Protein AF-A0A7V8VHM0-F1 (afdb_monomer_lite)

Foldseek 3Di:
DPEQDKDKDQPVPVVPDPDDSPDMDIDDHNDDPVVVVVVVVVVVVVVVVD

Secondary structure (DSSP, 8-state):
--SSS-EEEEGGGGSSS---TT-EEEE--SS-HHHHHHHHHHHHHHHHT-

Radius of gyration: 12.51 Å; chains: 1; bounding box: 28×16×29 Å

Structure (mmCIF, N/CA/C/O backbone):
data_AF-A0A7V8VHM0-F1
#
_entry.id   AF-A0A7V8VHM0-F1
#
loop_
_atom_site.group_PDB
_atom_site.id
_atom_site.type_symbol
_atom_site.label_atom_id
_atom_site.label_alt_id
_atom_site.label_comp_id
_atom_site.label_asym_id
_atom_site.label_entity_id
_atom_site.label_seq_id
_atom_site.pdbx_PDB_ins_code
_atom_site.Cartn_x
_atom_site.Cartn_y
_atom_site.Cartn_z
_atom_site.occupancy
_atom_site.B_iso_or_equiv
_atom_site.auth_seq_id
_atom_site.auth_comp_id
_atom_site.auth_asym_id
_atom_site.auth_atom_id
_atom_site.pdbx_PDB_model_num
ATOM 1 N N . PHE A 1 1 ? 9.548 -0.679 4.598 1.00 90.88 1 PHE A N 1
ATOM 2 C CA . PHE A 1 1 ? 8.503 -1.594 5.098 1.00 90.88 1 PHE A CA 1
ATOM 3 C C . PHE A 1 1 ? 8.670 -1.726 6.602 1.00 90.88 1 PHE A C 1
ATOM 5 O O . PHE A 1 1 ? 9.805 -1.632 7.058 1.00 90.88 1 PHE A O 1
ATOM 12 N N . GLY A 1 2 ? 7.572 -1.909 7.341 1.00 94.75 2 G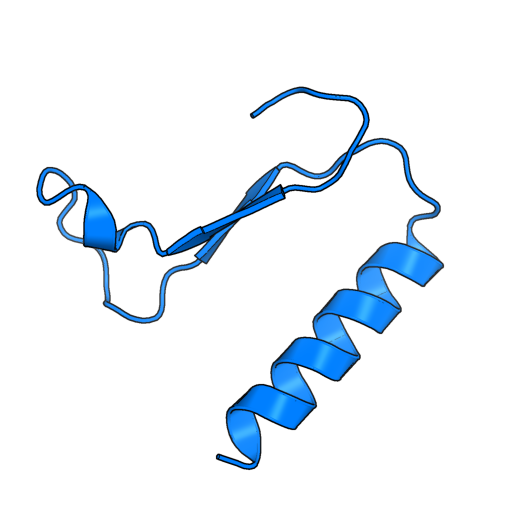LY A N 1
ATOM 13 C CA . GLY A 1 2 ? 7.585 -2.109 8.801 1.00 94.75 2 GLY A CA 1
ATOM 14 C C . GLY A 1 2 ? 7.400 -0.850 9.661 1.00 94.75 2 GLY A C 1
ATOM 15 O O . GLY A 1 2 ? 7.787 -0.860 10.823 1.00 94.75 2 GLY A O 1
ATOM 16 N N . GLY A 1 3 ? 6.860 0.237 9.099 1.00 97.12 3 GLY A N 1
ATOM 17 C CA . GLY A 1 3 ? 6.444 1.415 9.871 1.00 97.12 3 GLY A CA 1
ATOM 18 C C . GLY A 1 3 ? 4.985 1.322 10.325 1.00 97.12 3 GLY A C 1
ATOM 19 O O . GLY A 1 3 ? 4.273 0.398 9.945 1.00 97.12 3 GLY A O 1
ATOM 20 N N . VAL A 1 4 ? 4.530 2.316 11.091 1.00 98.06 4 VAL A N 1
ATOM 21 C CA . VAL A 1 4 ? 3.129 2.416 11.552 1.00 98.06 4 VAL A CA 1
ATOM 22 C C . VAL A 1 4 ? 2.161 2.910 10.473 1.00 98.06 4 VAL A C 1
ATOM 24 O O . VAL A 1 4 ? 0.953 2.821 10.660 1.00 98.06 4 VAL A O 1
ATOM 27 N N . HIS A 1 5 ? 2.688 3.411 9.352 1.00 98.00 5 HIS A N 1
ATOM 28 C CA . HIS A 1 5 ? 1.909 3.876 8.209 1.00 98.00 5 HIS A CA 1
ATOM 29 C C . HIS A 1 5 ? 2.009 2.905 7.037 1.00 98.00 5 HIS A C 1
ATOM 31 O O . HIS A 1 5 ? 3.102 2.424 6.698 1.00 98.00 5 HIS A O 1
ATOM 37 N N . SER A 1 6 ? 0.872 2.672 6.392 1.00 98.38 6 SER A N 1
ATOM 38 C CA . SER A 1 6 ? 0.772 1.860 5.192 1.00 98.38 6 SER A CA 1
ATOM 39 C C . SER A 1 6 ? 1.530 2.506 4.031 1.00 98.38 6 SER A C 1
ATOM 41 O O . SER A 1 6 ? 1.473 3.711 3.797 1.00 98.38 6 SER A O 1
ATOM 43 N N . THR A 1 7 ? 2.298 1.698 3.301 1.00 97.38 7 THR A N 1
ATOM 44 C CA . THR A 1 7 ? 3.088 2.154 2.145 1.00 97.38 7 THR A CA 1
ATOM 45 C C . THR A 1 7 ? 3.036 1.123 1.032 1.00 97.38 7 THR A C 1
ATOM 47 O O . THR A 1 7 ? 3.098 -0.077 1.292 1.00 97.38 7 THR A O 1
ATOM 50 N N . ALA A 1 8 ? 2.968 1.576 -0.217 1.00 96.06 8 ALA A N 1
ATOM 51 C CA . ALA A 1 8 ? 2.928 0.709 -1.387 1.00 96.06 8 ALA A CA 1
ATOM 52 C C . ALA A 1 8 ? 4.002 1.101 -2.408 1.00 96.06 8 ALA A C 1
ATOM 54 O O . ALA A 1 8 ? 4.356 2.272 -2.548 1.00 96.06 8 ALA A O 1
ATOM 55 N N . GLU A 1 9 ? 4.521 0.125 -3.151 1.00 94.12 9 GLU A N 1
ATOM 56 C CA . GLU A 1 9 ? 5.418 0.383 -4.280 1.00 94.12 9 GLU A CA 1
ATOM 57 C C . GLU A 1 9 ? 5.149 -0.550 -5.463 1.00 94.12 9 GLU A C 1
ATOM 59 O O . GLU A 1 9 ? 4.774 -1.711 -5.286 1.00 94.12 9 GLU A O 1
ATOM 64 N N . ARG A 1 10 ? 5.450 -0.080 -6.679 1.00 92.75 10 ARG A N 1
ATOM 65 C CA . ARG A 1 10 ? 5.516 -0.939 -7.865 1.00 92.75 10 ARG A CA 1
ATOM 66 C C . ARG A 1 10 ? 6.831 -1.707 -7.859 1.00 92.75 10 ARG A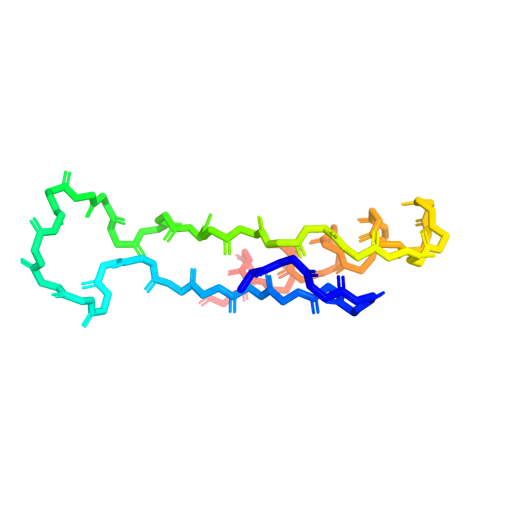 C 1
ATOM 68 O O . ARG A 1 10 ? 7.893 -1.107 -8.030 1.00 92.75 10 ARG A O 1
ATOM 75 N N . ARG A 1 11 ? 6.777 -3.027 -7.669 1.00 90.94 11 ARG A N 1
ATOM 76 C CA . ARG A 1 11 ? 7.993 -3.818 -7.416 1.00 90.94 11 ARG A CA 1
ATOM 77 C C . ARG A 1 11 ? 8.929 -3.869 -8.624 1.00 90.94 11 ARG A C 1
ATOM 79 O O . ARG A 1 11 ? 10.144 -3.810 -8.445 1.00 90.94 11 ARG A O 1
ATOM 86 N N . ALA A 1 12 ? 8.364 -3.856 -9.832 1.00 89.06 12 ALA A N 1
ATOM 87 C CA . ALA A 1 12 ? 9.108 -3.856 -11.091 1.00 89.06 12 ALA A CA 1
ATOM 88 C C . ALA A 1 12 ? 10.106 -2.682 -11.239 1.00 89.06 12 ALA A C 1
ATOM 90 O O . ALA A 1 12 ? 11.029 -2.777 -12.042 1.00 89.06 12 ALA A O 1
ATOM 91 N N . ARG A 1 13 ? 9.988 -1.598 -10.445 1.00 83.69 13 ARG A N 1
ATOM 92 C CA . ARG A 1 13 ? 10.891 -0.428 -10.520 1.00 83.69 13 ARG A CA 1
ATOM 93 C C . ARG A 1 13 ? 12.353 -0.727 -10.176 1.00 83.69 13 ARG A C 1
ATOM 95 O O . ARG A 1 13 ? 13.224 0.060 -10.521 1.00 83.69 13 ARG A O 1
ATOM 102 N N . TRP A 1 14 ? 12.619 -1.818 -9.459 1.00 81.62 14 TRP A N 1
ATOM 103 C CA . TRP A 1 14 ? 13.951 -2.120 -8.929 1.00 81.62 14 TRP A CA 1
ATOM 104 C C . TRP A 1 14 ? 14.801 -3.015 -9.841 1.00 81.62 14 TRP A C 1
ATOM 106 O O . TRP A 1 14 ? 15.956 -3.262 -9.511 1.00 81.62 14 TRP A O 1
ATOM 116 N N . GLY A 1 15 ? 14.256 -3.509 -10.963 1.00 70.69 15 GLY A N 1
ATOM 117 C CA . GLY A 1 15 ? 14.983 -4.243 -12.015 1.00 70.69 15 GLY A CA 1
ATOM 118 C C . GLY A 1 15 ? 15.562 -5.618 -11.641 1.00 70.69 15 GLY A C 1
ATOM 119 O O . GLY A 1 15 ? 15.849 -6.408 -12.532 1.00 70.69 15 GLY A O 1
ATOM 120 N N . ALA A 1 16 ? 15.718 -5.921 -10.351 1.00 76.69 16 ALA A N 1
ATOM 121 C CA . ALA A 1 16 ? 16.325 -7.156 -9.851 1.00 76.69 16 ALA A CA 1
ATOM 122 C C . ALA A 1 16 ? 15.347 -8.341 -9.751 1.00 76.69 16 ALA A C 1
ATOM 124 O O . ALA A 1 16 ? 15.782 -9.488 -9.698 1.00 76.69 16 ALA A O 1
ATOM 125 N N . ASP A 1 17 ? 14.038 -8.076 -9.745 1.00 77.00 17 ASP A N 1
ATOM 126 C CA . ASP A 1 17 ? 13.014 -9.108 -9.600 1.00 77.00 17 ASP A CA 1
ATOM 127 C C . ASP A 1 17 ? 12.287 -9.330 -10.932 1.00 77.00 17 ASP A C 1
ATOM 129 O O . ASP A 1 17 ? 11.760 -8.385 -11.523 1.00 77.00 17 ASP A O 1
ATOM 133 N N . ALA A 1 18 ? 12.183 -10.588 -11.369 1.00 83.56 18 ALA A N 1
ATOM 134 C CA . ALA A 1 18 ? 11.369 -10.992 -12.517 1.00 83.56 18 ALA A CA 1
ATOM 135 C C . ALA A 1 18 ? 9.872 -11.021 -12.150 1.00 83.56 18 ALA A C 1
ATOM 137 O O . ALA A 1 18 ? 9.251 -12.079 -12.063 1.00 83.56 18 ALA A O 1
ATOM 138 N N . VAL A 1 19 ? 9.293 -9.849 -11.885 1.00 89.69 19 VAL A N 1
ATOM 139 C CA . VAL A 1 19 ? 7.883 -9.688 -11.496 1.00 89.69 19 VAL A CA 1
ATOM 140 C C . VAL A 1 19 ? 7.106 -8.899 -12.541 1.00 89.69 19 VAL A C 1
ATOM 142 O O . VAL A 1 19 ? 7.637 -7.997 -13.187 1.00 89.69 19 VAL A O 1
ATOM 145 N N . GLY A 1 20 ? 5.821 -9.222 -12.700 1.00 90.56 20 GLY A N 1
ATOM 146 C CA . GLY A 1 20 ? 4.950 -8.515 -13.636 1.00 90.56 20 GLY A CA 1
ATOM 147 C C . GLY A 1 20 ? 4.818 -7.023 -13.303 1.00 90.56 20 GLY A C 1
ATOM 148 O O . GLY A 1 20 ? 4.821 -6.632 -12.135 1.00 90.56 20 GLY A O 1
ATOM 149 N N . ALA A 1 21 ? 4.635 -6.184 -14.329 1.00 89.50 21 ALA A N 1
ATOM 150 C CA . ALA A 1 21 ? 4.512 -4.727 -14.179 1.00 89.50 21 ALA A CA 1
ATOM 151 C C . ALA A 1 21 ? 3.342 -4.291 -13.271 1.00 89.50 21 ALA A C 1
ATOM 153 O O . ALA A 1 21 ? 3.377 -3.206 -12.682 1.00 89.50 21 ALA A O 1
ATOM 154 N N . GLY A 1 22 ? 2.321 -5.146 -13.139 1.00 90.88 22 GLY A N 1
ATOM 155 C CA . GLY A 1 22 ? 1.170 -4.946 -12.260 1.00 90.88 22 GLY A CA 1
ATOM 156 C C . GLY A 1 22 ? 1.411 -5.283 -10.784 1.00 90.88 22 GLY A C 1
ATOM 157 O O . GLY A 1 22 ? 0.559 -4.957 -9.964 1.00 90.88 22 GLY A O 1
ATOM 158 N N . LEU A 1 23 ? 2.538 -5.908 -10.414 1.00 93.25 23 LEU A N 1
ATOM 159 C CA . LEU A 1 23 ? 2.783 -6.289 -9.023 1.00 93.25 23 LEU A CA 1
ATOM 160 C C . LEU A 1 23 ? 3.068 -5.057 -8.153 1.00 93.25 23 LEU A C 1
ATOM 162 O O . LEU A 1 23 ? 4.100 -4.387 -8.294 1.00 93.25 23 LEU A O 1
ATOM 166 N N . ILE A 1 24 ? 2.169 -4.817 -7.201 1.00 94.50 24 ILE A N 1
ATOM 167 C CA . ILE A 1 24 ? 2.331 -3.846 -6.122 1.00 94.50 24 ILE A CA 1
ATOM 168 C C . ILE A 1 24 ? 2.663 -4.595 -4.833 1.00 94.50 24 ILE A C 1
ATOM 170 O O . ILE A 1 24 ? 1.997 -5.567 -4.482 1.00 94.50 24 ILE A O 1
ATOM 174 N N . ARG A 1 25 ? 3.696 -4.143 -4.118 1.00 95.19 25 ARG A N 1
ATOM 175 C CA . ARG A 1 25 ? 4.024 -4.639 -2.777 1.00 95.19 25 ARG A CA 1
ATOM 176 C C . ARG A 1 25 ? 3.511 -3.651 -1.738 1.00 95.19 25 ARG A C 1
ATOM 178 O O . ARG A 1 25 ? 3.872 -2.478 -1.799 1.00 95.19 25 ARG A O 1
ATOM 185 N N . LEU A 1 26 ? 2.731 -4.143 -0.780 1.00 97.00 26 LEU A N 1
ATOM 186 C CA . LEU A 1 26 ? 2.140 -3.361 0.305 1.00 97.00 26 LEU A CA 1
ATOM 187 C C . LEU A 1 26 ? 2.829 -3.677 1.644 1.00 97.00 26 LEU A C 1
ATOM 189 O O . LEU A 1 26 ? 3.001 -4.841 1.999 1.00 97.00 26 LEU A O 1
ATOM 193 N N . SER A 1 27 ? 3.226 -2.639 2.381 1.00 97.88 27 SER A N 1
ATOM 194 C CA . SER A 1 27 ? 3.471 -2.690 3.826 1.00 97.88 27 SER A CA 1
ATOM 195 C C . SER A 1 27 ? 2.184 -2.255 4.500 1.00 97.88 27 SER A C 1
ATOM 197 O O . SER A 1 27 ? 1.811 -1.097 4.343 1.00 97.88 27 SER A O 1
ATOM 199 N N . VAL A 1 28 ? 1.533 -3.143 5.243 1.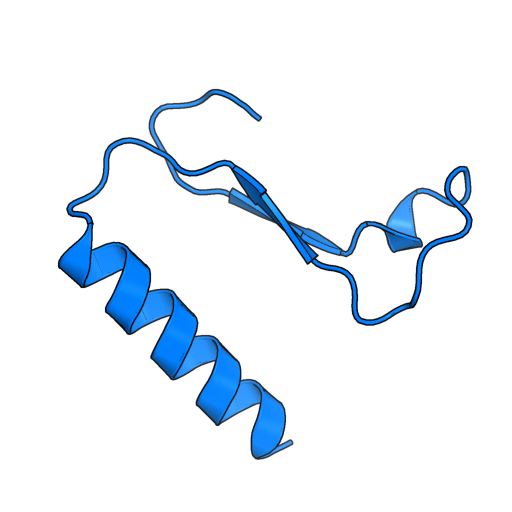00 97.81 28 VAL A N 1
ATOM 200 C CA . VAL A 1 28 ? 0.380 -2.765 6.069 1.00 97.81 28 VAL A CA 1
ATOM 201 C C . VAL A 1 28 ? 0.893 -2.117 7.357 1.00 97.81 28 VAL A C 1
ATOM 203 O O . VAL A 1 28 ? 1.810 -2.653 7.984 1.00 97.81 28 VAL A O 1
ATOM 206 N N . GLY A 1 29 ? 0.363 -0.938 7.676 1.00 97.81 29 GLY A N 1
ATOM 207 C CA . GLY A 1 29 ? 0.636 -0.188 8.899 1.00 97.81 29 GLY A CA 1
ATOM 208 C C . GLY A 1 29 ? -0.301 -0.575 10.044 1.00 97.81 29 GLY A C 1
ATOM 209 O O . GLY A 1 29 ? -0.742 -1.720 10.146 1.00 97.81 29 GLY A O 1
ATOM 210 N N . CYS A 1 30 ? -0.583 0.382 10.927 1.00 98.06 30 CYS A N 1
ATOM 211 C CA . CYS A 1 30 ? -1.445 0.205 12.100 1.00 98.06 30 CYS A CA 1
ATOM 212 C C . CYS A 1 30 ? -2.785 0.955 11.980 1.00 98.06 30 CYS A C 1
ATOM 214 O O . CYS A 1 30 ? -3.425 1.225 12.996 1.00 98.06 30 CYS A O 1
ATOM 216 N N . GLU A 1 31 ? -3.191 1.335 10.766 1.00 98.38 31 GLU A N 1
ATOM 217 C CA . GLU A 1 31 ? -4.492 1.959 10.516 1.00 98.38 31 GLU A CA 1
ATOM 218 C C . GLU A 1 31 ? -5.668 1.006 10.806 1.00 98.38 31 GLU A C 1
ATOM 220 O O . GLU A 1 31 ? -5.503 -0.211 10.925 1.00 98.38 31 GLU A O 1
ATOM 225 N N . GLY A 1 32 ? -6.882 1.560 10.900 1.00 98.38 32 GLY A N 1
ATOM 226 C CA . GLY A 1 32 ? -8.099 0.754 10.977 1.00 98.38 32 GLY A CA 1
ATOM 227 C C . GLY A 1 32 ? -8.232 -0.137 9.740 1.00 98.38 32 GLY A C 1
ATOM 228 O O . GLY A 1 32 ? -8.153 0.349 8.613 1.00 98.38 32 GLY A O 1
ATOM 229 N N . GLY A 1 33 ? -8.439 -1.441 9.947 1.00 98.12 33 GLY A N 1
ATOM 230 C CA . GLY A 1 33 ? -8.469 -2.418 8.853 1.00 98.12 33 GLY A CA 1
ATOM 231 C C . GLY A 1 33 ? -9.527 -2.105 7.793 1.00 98.12 33 GLY A C 1
ATOM 232 O O . GLY A 1 33 ? -9.233 -2.170 6.602 1.00 98.12 33 GLY A O 1
ATOM 233 N N . ASP A 1 34 ? -10.720 -1.690 8.222 1.00 98.56 34 ASP A N 1
ATOM 234 C CA . ASP A 1 34 ? -11.815 -1.330 7.316 1.00 98.56 34 ASP A CA 1
ATOM 235 C C . ASP A 1 34 ? -11.507 -0.060 6.514 1.00 98.56 34 ASP A C 1
ATOM 237 O O . ASP A 1 34 ? -11.858 0.039 5.341 1.00 98.56 34 ASP A O 1
ATOM 241 N N . ASP A 1 35 ? -10.826 0.914 7.119 1.00 98.12 35 ASP A N 1
ATOM 242 C CA . ASP A 1 35 ? -10.431 2.146 6.436 1.00 98.12 35 ASP A CA 1
ATOM 243 C C . ASP A 1 35 ? -9.386 1.851 5.359 1.00 98.12 35 ASP A C 1
ATOM 245 O O . ASP A 1 35 ? -9.517 2.314 4.226 1.00 98.12 35 ASP A O 1
ATOM 249 N N . LEU A 1 36 ? -8.395 1.022 5.695 1.00 98.00 36 LEU A N 1
ATOM 250 C CA . LEU A 1 36 ? -7.351 0.608 4.764 1.00 98.00 36 LEU A CA 1
ATOM 251 C C . LEU A 1 36 ? -7.916 -0.230 3.608 1.00 98.00 36 LEU A C 1
ATOM 253 O O . LEU A 1 36 ? -7.529 -0.027 2.459 1.00 98.00 36 LEU A O 1
ATOM 257 N N . ALA A 1 37 ? -8.842 -1.151 3.890 1.00 98.25 37 ALA A N 1
ATOM 258 C CA . ALA A 1 37 ? -9.505 -1.945 2.860 1.00 98.25 37 ALA A CA 1
ATOM 259 C C . ALA A 1 37 ? -10.295 -1.055 1.890 1.00 98.25 37 ALA A C 1
ATOM 261 O O . ALA A 1 37 ? -10.121 -1.173 0.677 1.00 98.25 37 ALA A O 1
ATOM 262 N N . ARG A 1 38 ? -11.087 -0.110 2.416 1.00 98.62 38 ARG A N 1
ATOM 263 C CA . ARG A 1 38 ? -11.851 0.840 1.593 1.00 98.62 38 ARG A CA 1
ATOM 264 C C . ARG A 1 38 ? -10.951 1.714 0.721 1.00 98.62 38 ARG A C 1
ATOM 266 O O . ARG A 1 38 ? -11.295 1.954 -0.432 1.00 98.62 38 ARG A O 1
ATOM 273 N N . ASP A 1 39 ? -9.817 2.180 1.242 1.00 98.19 39 ASP A N 1
ATOM 274 C CA . ASP A 1 39 ? -8.863 2.991 0.471 1.00 98.19 39 ASP A CA 1
ATOM 275 C C . ASP A 1 39 ? -8.252 2.189 -0.695 1.00 98.19 39 ASP A C 1
ATOM 277 O O . ASP A 1 39 ? -8.181 2.660 -1.832 1.00 98.19 39 ASP A O 1
ATOM 281 N N . ILE A 1 40 ? -7.901 0.921 -0.450 1.00 97.69 40 ILE A N 1
ATOM 282 C CA . ILE A 1 40 ? -7.392 0.015 -1.489 1.00 97.69 40 ILE A CA 1
ATOM 283 C C . ILE A 1 40 ? -8.462 -0.271 -2.550 1.00 97.69 40 ILE A C 1
ATOM 285 O O . ILE A 1 40 ? -8.157 -0.230 -3.743 1.00 97.69 40 ILE A O 1
ATOM 289 N N . GLU A 1 41 ? -9.703 -0.549 -2.149 1.00 98.31 41 GLU A N 1
ATOM 290 C CA . GLU A 1 41 ? -10.819 -0.777 -3.076 1.00 98.31 41 GLU A CA 1
ATOM 291 C C . GLU A 1 41 ? -11.049 0.436 -3.986 1.00 98.31 41 GLU A C 1
ATOM 293 O O . GLU A 1 41 ? -11.070 0.291 -5.210 1.00 98.31 41 GLU A O 1
ATOM 298 N N . GLN A 1 42 ? -11.104 1.643 -3.413 1.00 98.31 42 GLN A N 1
ATOM 299 C CA . GLN A 1 42 ? -11.252 2.888 -4.174 1.00 98.31 42 GLN A CA 1
ATOM 300 C C . GLN A 1 42 ? -10.110 3.097 -5.173 1.00 98.31 42 GLN A C 1
ATOM 302 O O . GLN A 1 42 ? -10.348 3.453 -6.331 1.00 98.31 42 GLN A O 1
ATOM 307 N N . ALA A 1 43 ? -8.867 2.846 -4.757 1.00 97.06 43 ALA A N 1
ATOM 308 C CA . ALA A 1 43 ? -7.708 2.957 -5.636 1.00 97.06 43 ALA A CA 1
ATOM 309 C C . ALA A 1 43 ? -7.759 1.947 -6.797 1.00 97.06 43 ALA A C 1
ATOM 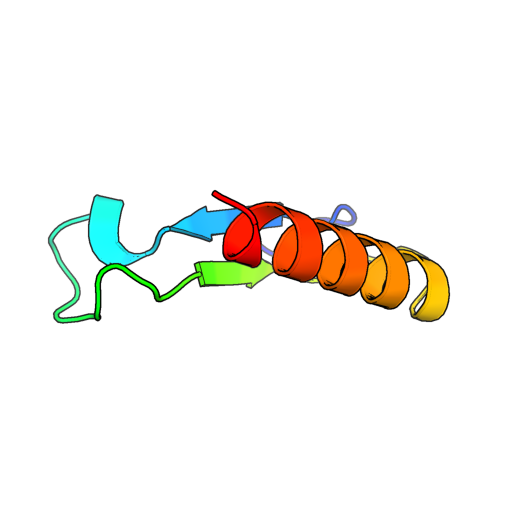311 O O . ALA A 1 43 ? -7.389 2.281 -7.926 1.00 97.06 43 ALA A O 1
ATOM 312 N N . LEU A 1 44 ? -8.230 0.721 -6.544 1.00 96.38 44 LEU A N 1
ATOM 313 C CA . LEU A 1 44 ? -8.396 -0.303 -7.578 1.00 96.38 44 LEU A CA 1
ATOM 314 C C . LEU A 1 44 ? -9.493 0.071 -8.579 1.00 96.38 44 LEU A C 1
ATOM 316 O O . LEU A 1 44 ? -9.296 -0.110 -9.781 1.00 96.38 44 LEU A O 1
ATOM 320 N N . ASP A 1 45 ? -10.617 0.611 -8.118 1.00 98.12 45 A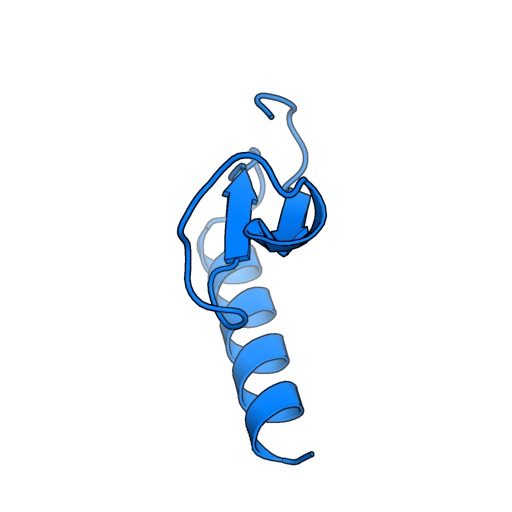SP A N 1
ATOM 321 C CA . ASP A 1 45 ? -11.709 1.048 -8.995 1.00 98.12 45 ASP A CA 1
ATOM 322 C C . ASP A 1 45 ? -11.300 2.239 -9.871 1.00 98.12 45 ASP A C 1
ATOM 324 O O . ASP A 1 45 ? -11.561 2.251 -11.081 1.00 98.12 45 ASP A O 1
ATOM 328 N N . ALA A 1 46 ? -10.566 3.200 -9.301 1.00 97.19 46 ALA A N 1
ATOM 329 C CA . ALA A 1 46 ? -9.983 4.305 -10.056 1.00 97.19 46 ALA A CA 1
ATOM 330 C C . ALA A 1 46 ? -9.001 3.801 -11.130 1.00 97.19 46 ALA A C 1
ATOM 332 O O . ALA 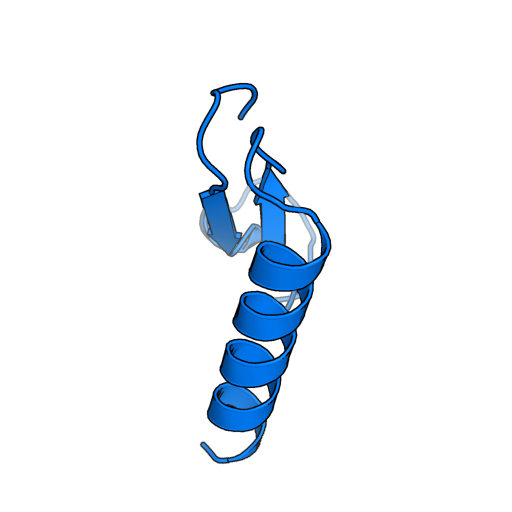A 1 46 ? -9.059 4.231 -12.283 1.00 97.19 46 ALA A O 1
ATOM 333 N N . ALA A 1 47 ? -8.142 2.837 -10.782 1.00 94.19 47 ALA A N 1
ATOM 334 C CA . ALA A 1 47 ? -7.160 2.275 -11.705 1.00 94.19 47 ALA A CA 1
ATOM 335 C C . ALA A 1 47 ? -7.785 1.461 -12.852 1.00 94.19 47 ALA A C 1
ATOM 337 O O . ALA A 1 47 ? -7.214 1.429 -13.936 1.00 94.19 47 ALA A O 1
ATOM 338 N N . ARG A 1 48 ? -8.940 0.810 -12.644 1.00 93.62 48 ARG A N 1
ATOM 339 C CA . ARG A 1 48 ? -9.679 0.108 -13.718 1.00 93.62 48 ARG A CA 1
ATOM 340 C C . ARG A 1 48 ? -10.334 1.058 -14.717 1.00 93.62 48 ARG A C 1
ATOM 342 O O . ARG A 1 48 ? -10.622 0.650 -15.837 1.00 93.62 48 ARG A O 1
ATOM 349 N N . SER A 1 49 ? -10.629 2.278 -14.283 1.00 85.31 49 SER A N 1
ATOM 350 C CA . SER A 1 49 ? -11.359 3.274 -15.072 1.00 85.31 49 SER A CA 1
ATOM 351 C C . SER A 1 49 ? -10.445 4.114 -15.977 1.00 85.31 49 SER A C 1
ATOM 353 O O . SER A 1 49 ? -10.936 5.015 -16.655 1.00 85.31 49 SER A O 1
ATOM 355 N N . THR A 1 50 ? -9.135 3.839 -15.967 1.00 56.84 50 THR A N 1
ATOM 356 C CA . THR A 1 50 ? -8.088 4.545 -16.728 1.00 56.84 50 THR A CA 1
ATOM 357 C C . THR A 1 50 ? -7.490 3.625 -17.783 1.00 56.84 50 THR A C 1
ATOM 359 O O . THR A 1 50 ? -7.240 4.110 -18.908 1.00 56.84 50 THR A O 1
#

Sequence (50 aa):
FGGVHSTAERRARWGADAVGAGLIRLSVGCEGGDDLARDIEQALDAARST

pLDDT: mean 92.81, std 8.25, range [56.84, 98.62]